Protein AF-A0A7G5F652-F1 (afdb_monomer_lite)

Secondary structure (DSSP, 8-state):
----PPP---------PPEEEEEGGGS-HHHHHHHHHHTTSTTGGGTEEEETTEEEEESSSSSSHHHHHHHTT--HHHHHHHHHHHHHH--SEEEEES--

Structure (mmCIF, N/CA/C/O backbone):
data_AF-A0A7G5F652-F1
#
_entry.id   AF-A0A7G5F652-F1
#
loop_
_atom_site.group_PDB
_atom_site.id
_atom_site.type_symbol
_atom_site.label_atom_id
_atom_site.label_alt_id
_atom_site.label_comp_id
_atom_site.label_asym_id
_atom_site.label_entity_id
_atom_site.label_seq_id
_atom_site.pdbx_PDB_ins_code
_atom_site.Cartn_x
_atom_site.Cartn_y
_atom_site.Cartn_z
_atom_site.occupancy
_atom_site.B_iso_or_equiv
_atom_site.auth_seq_id
_atom_site.auth_comp_id
_atom_site.auth_asym_id
_atom_site.auth_atom_id
_atom_site.pdbx_PDB_model_num
ATOM 1 N N . MET A 1 1 ? 42.042 -1.064 -30.657 1.00 37.62 1 MET A N 1
ATOM 2 C CA . MET A 1 1 ? 41.169 -0.603 -29.556 1.00 37.62 1 MET A CA 1
ATOM 3 C C . MET A 1 1 ? 39.751 -1.053 -29.863 1.00 37.62 1 MET A C 1
ATOM 5 O O . MET A 1 1 ? 39.059 -0.394 -30.623 1.00 37.62 1 MET A O 1
ATOM 9 N N . SER A 1 2 ? 39.350 -2.228 -29.382 1.00 41.09 2 SER A N 1
ATOM 10 C CA . SER A 1 2 ? 37.974 -2.712 -29.513 1.00 41.09 2 SER A CA 1
ATOM 11 C C . SER A 1 2 ? 37.176 -2.208 -28.315 1.00 41.09 2 SER A C 1
ATOM 13 O O . SER A 1 2 ? 37.450 -2.617 -27.188 1.00 41.09 2 SER A O 1
ATOM 15 N N . LEU A 1 3 ? 36.221 -1.307 -28.547 1.00 51.56 3 LEU A N 1
ATOM 16 C CA . LEU A 1 3 ? 35.184 -0.987 -27.567 1.00 51.56 3 LEU A CA 1
ATOM 17 C C . LEU A 1 3 ? 34.420 -2.289 -27.302 1.00 51.56 3 LEU A C 1
ATOM 19 O O . LEU A 1 3 ? 33.707 -2.771 -28.176 1.00 51.56 3 LEU A O 1
ATOM 23 N N . GLY A 1 4 ? 34.666 -2.913 -26.150 1.00 48.22 4 GLY A N 1
ATOM 24 C CA . GLY A 1 4 ? 33.991 -4.135 -25.734 1.00 48.22 4 GLY A CA 1
ATOM 25 C C . GLY A 1 4 ? 32.540 -3.813 -25.418 1.00 48.22 4 GLY A C 1
ATOM 26 O O . GLY A 1 4 ? 32.254 -3.127 -24.440 1.00 48.22 4 GLY A O 1
ATOM 27 N N . TRP A 1 5 ? 31.626 -4.270 -26.269 1.00 59.19 5 TRP A N 1
ATOM 28 C CA . TRP A 1 5 ? 30.199 -4.190 -25.997 1.00 59.19 5 TRP A CA 1
ATOM 29 C C . TRP A 1 5 ? 29.931 -5.085 -24.786 1.00 59.19 5 TRP A C 1
ATOM 31 O O . TRP A 1 5 ? 30.304 -6.261 -24.791 1.00 59.19 5 TRP A O 1
ATOM 41 N N . MET A 1 6 ? 29.339 -4.524 -23.730 1.00 55.25 6 MET A N 1
ATOM 42 C CA . MET A 1 6 ? 28.866 -5.321 -22.599 1.00 55.25 6 MET A CA 1
ATOM 43 C C . MET A 1 6 ? 27.922 -6.407 -23.139 1.00 55.25 6 MET A C 1
ATOM 45 O O . MET A 1 6 ? 27.127 -6.108 -24.036 1.00 55.25 6 MET A O 1
ATOM 49 N N . PRO A 1 7 ? 27.985 -7.655 -22.638 1.00 56.81 7 PRO A N 1
ATOM 50 C CA . PRO A 1 7 ? 27.045 -8.687 -23.048 1.00 56.81 7 PRO A CA 1
ATOM 51 C C . PRO A 1 7 ? 25.632 -8.158 -22.828 1.00 56.81 7 PRO A C 1
ATOM 53 O O . PRO A 1 7 ? 25.308 -7.721 -21.723 1.00 56.81 7 PRO A O 1
ATOM 56 N N . GLY A 1 8 ? 24.821 -8.147 -23.889 1.00 59.69 8 GLY A N 1
ATOM 57 C CA . GLY A 1 8 ? 23.439 -7.698 -23.809 1.00 59.69 8 GLY A CA 1
ATOM 58 C C . GLY A 1 8 ? 22.752 -8.426 -22.664 1.00 59.69 8 GLY A C 1
ATOM 59 O O . GLY A 1 8 ? 22.587 -9.647 -22.708 1.00 59.69 8 GLY A O 1
ATOM 60 N N . VAL A 1 9 ? 22.397 -7.684 -21.616 1.00 59.22 9 VAL A N 1
ATOM 61 C CA . VAL A 1 9 ? 21.606 -8.221 -20.518 1.00 59.22 9 VAL A CA 1
ATOM 62 C C . VAL A 1 9 ? 20.276 -8.612 -21.141 1.00 59.22 9 VAL A C 1
ATOM 64 O O . VAL A 1 9 ? 19.482 -7.756 -21.530 1.00 59.22 9 VAL A O 1
ATOM 67 N N . LYS A 1 10 ? 20.038 -9.918 -21.287 1.00 50.00 10 LYS A N 1
ATOM 68 C CA . LYS A 1 10 ? 18.693 -10.426 -21.538 1.00 50.00 10 LYS A CA 1
ATOM 69 C C . LYS A 1 10 ? 17.880 -10.099 -20.296 1.00 50.00 10 LYS A C 1
ATOM 71 O O . LYS A 1 10 ? 17.844 -10.881 -19.351 1.00 50.00 10 LYS A O 1
ATOM 76 N N . MET A 1 11 ? 17.247 -8.931 -20.300 1.00 47.72 11 MET A N 1
ATOM 77 C CA . MET A 1 11 ? 16.155 -8.647 -19.390 1.00 47.72 11 MET A CA 1
ATOM 78 C C . MET A 1 11 ? 15.084 -9.677 -19.725 1.00 47.72 11 MET A C 1
ATOM 80 O O . MET A 1 11 ? 14.435 -9.606 -20.769 1.00 47.72 11 MET A O 1
ATOM 84 N N . THR A 1 12 ? 14.969 -10.717 -18.904 1.00 45.09 12 THR A N 1
ATOM 85 C CA . THR A 1 12 ? 13.819 -11.608 -18.981 1.00 45.09 12 THR A CA 1
ATOM 86 C C . THR A 1 12 ? 12.606 -10.717 -18.812 1.00 45.09 12 THR A C 1
ATOM 88 O O . THR A 1 12 ? 12.465 -10.083 -17.768 1.00 45.09 12 THR A O 1
ATOM 91 N N . CYS A 1 13 ? 11.790 -10.618 -19.857 1.00 47.00 13 CYS A N 1
ATOM 92 C CA . CYS A 1 13 ? 10.526 -9.903 -19.851 1.00 47.00 13 CYS A CA 1
ATOM 93 C C . CYS A 1 13 ? 9.614 -10.542 -18.793 1.00 47.00 13 CYS A C 1
ATOM 95 O O . CYS A 1 13 ? 8.801 -11.411 -19.093 1.00 47.00 13 CYS A O 1
ATOM 97 N N . ARG A 1 14 ? 9.792 -10.172 -17.526 1.00 47.25 14 ARG A N 1
ATOM 98 C CA . ARG A 1 14 ? 8.759 -10.289 -16.511 1.00 47.25 14 ARG A CA 1
ATOM 99 C C . ARG A 1 14 ? 8.004 -8.968 -16.550 1.00 47.25 14 ARG A C 1
ATOM 101 O O . ARG A 1 14 ? 8.370 -8.027 -15.869 1.00 47.25 14 ARG A O 1
ATOM 108 N N . PHE A 1 15 ? 7.030 -8.952 -17.458 1.00 54.75 15 PHE A N 1
ATOM 109 C CA . PHE A 1 15 ? 5.762 -8.232 -17.386 1.00 54.75 15 PHE A CA 1
ATOM 110 C C . PHE A 1 15 ? 5.843 -6.726 -17.091 1.00 54.75 15 PHE A C 1
ATOM 112 O O . PHE A 1 15 ? 6.011 -6.315 -15.952 1.00 54.75 15 PHE A O 1
ATOM 119 N N . ILE A 1 16 ? 5.605 -5.892 -18.111 1.00 61.50 16 ILE A N 1
ATOM 120 C CA . ILE A 1 16 ? 5.106 -4.527 -17.884 1.00 61.50 16 ILE A CA 1
ATOM 121 C C . ILE A 1 16 ? 3.704 -4.689 -17.286 1.00 61.50 16 ILE A C 1
ATOM 123 O O . ILE A 1 16 ? 2.714 -4.790 -18.010 1.00 61.50 16 ILE A O 1
ATOM 127 N N . THR A 1 17 ? 3.623 -4.832 -15.972 1.00 67.38 17 THR A N 1
ATOM 128 C CA . THR A 1 17 ? 2.361 -4.839 -15.246 1.00 67.38 17 THR A CA 1
ATOM 129 C C . THR A 1 17 ? 1.895 -3.395 -15.078 1.00 67.38 17 THR A C 1
ATOM 131 O O . THR A 1 17 ? 2.702 -2.503 -14.799 1.00 67.38 17 THR A O 1
ATOM 134 N N . PRO A 1 18 ? 0.604 -3.117 -15.313 1.00 82.12 18 PRO A N 1
ATOM 135 C CA . PRO A 1 18 ? 0.071 -1.773 -15.172 1.00 82.12 18 PRO A CA 1
ATOM 136 C C . PRO A 1 18 ? 0.244 -1.288 -13.729 1.00 82.12 18 PRO A C 1
ATOM 138 O O . PRO A 1 18 ? 0.053 -2.048 -12.781 1.00 82.12 18 PRO A O 1
ATOM 141 N N . MET A 1 19 ? 0.586 -0.009 -13.576 1.00 88.44 19 MET A N 1
ATOM 142 C CA . MET A 1 19 ? 0.639 0.672 -12.285 1.00 88.44 19 MET A CA 1
ATOM 143 C C . MET A 1 19 ? -0.602 1.548 -12.128 1.00 88.44 19 MET A C 1
ATOM 145 O O . MET A 1 19 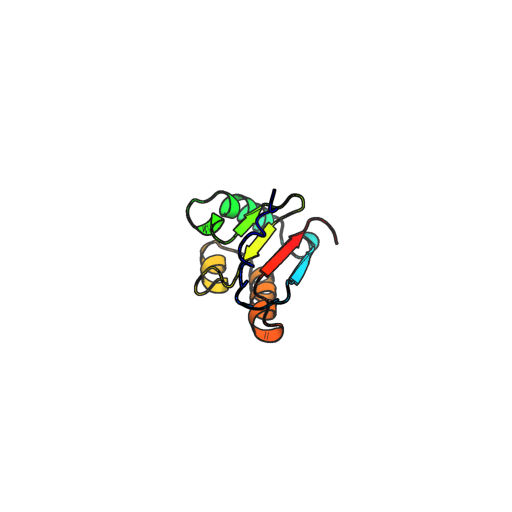? -0.904 2.357 -13.010 1.00 88.44 19 MET A O 1
ATOM 149 N N . LEU A 1 20 ? -1.303 1.426 -11.000 1.00 91.38 20 LEU A N 1
ATOM 150 C CA . LEU A 1 20 ? -2.354 2.378 -10.644 1.00 91.38 20 LEU A CA 1
ATOM 151 C C . LEU A 1 20 ? -1.703 3.645 -10.098 1.00 91.38 20 LEU A C 1
ATOM 153 O O . LEU A 1 20 ? -0.923 3.561 -9.155 1.00 91.38 20 LEU A O 1
ATOM 157 N N . LYS A 1 21 ? -2.068 4.812 -10.625 1.00 91.19 21 LYS A N 1
ATOM 158 C CA . LYS A 1 21 ? -1.803 6.096 -9.967 1.00 91.19 21 LYS A CA 1
ATOM 159 C C . LYS A 1 21 ? -3.092 6.608 -9.347 1.00 91.19 21 LYS A C 1
ATOM 161 O O . LYS A 1 21 ? -4.115 6.651 -10.029 1.00 91.19 21 LYS A O 1
ATOM 166 N N . CYS A 1 22 ? -3.053 6.997 -8.080 1.00 88.94 22 CYS A N 1
ATOM 167 C CA . CYS A 1 22 ? -4.186 7.629 -7.412 1.00 88.94 22 CYS A CA 1
ATOM 168 C C . CYS A 1 22 ? -3.722 8.762 -6.497 1.00 88.94 22 CYS A C 1
ATOM 170 O O . CYS A 1 22 ? -2.656 8.680 -5.897 1.00 88.94 22 CYS A O 1
ATOM 172 N N . SER A 1 23 ? -4.543 9.803 -6.374 1.00 88.38 23 SER A N 1
ATOM 173 C CA . SER A 1 23 ? -4.266 10.920 -5.467 1.00 88.38 23 SER A CA 1
ATOM 174 C C . SER A 1 23 ? -4.364 10.514 -3.990 1.00 88.38 23 SER A C 1
ATOM 176 O O . SER A 1 23 ? -5.209 9.685 -3.635 1.00 88.38 23 SER A O 1
ATOM 178 N N . LEU A 1 24 ? -3.561 11.149 -3.130 1.00 83.31 24 LEU A N 1
ATOM 179 C CA . LEU A 1 24 ? -3.665 11.103 -1.669 1.00 83.31 24 LEU A CA 1
ATOM 180 C C . LEU A 1 24 ? -5.031 11.593 -1.175 1.00 83.31 24 LEU A C 1
ATOM 182 O O . LEU A 1 24 ? -5.474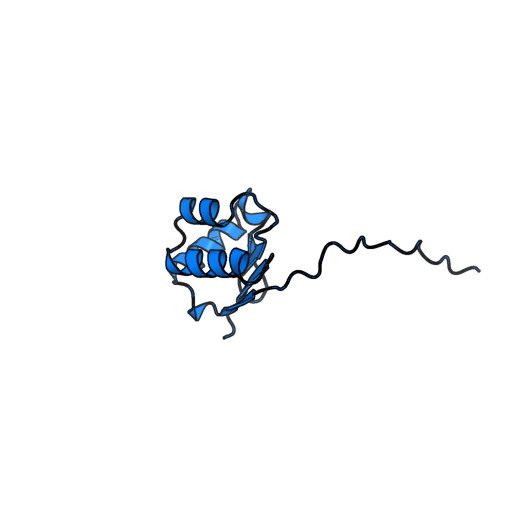 11.174 -0.112 1.00 83.31 24 LEU A O 1
ATOM 186 N N . GLU A 1 25 ? -5.739 12.408 -1.958 1.00 84.56 25 GLU A N 1
ATOM 187 C CA . GLU A 1 25 ? -7.110 12.832 -1.647 1.00 84.56 25 GLU A CA 1
ATOM 188 C C . GLU A 1 25 ? -8.098 11.656 -1.560 1.00 84.56 25 GLU A C 1
ATOM 190 O O . GLU A 1 25 ? -9.123 11.751 -0.886 1.00 84.56 25 GLU A O 1
ATOM 195 N N . HIS A 1 26 ? -7.788 10.526 -2.206 1.00 78.50 26 HIS A N 1
ATOM 196 C CA . HIS A 1 26 ? -8.610 9.314 -2.155 1.00 78.50 26 HIS A CA 1
ATOM 197 C C . HIS A 1 26 ? -8.322 8.424 -0.938 1.00 78.50 26 HIS A C 1
ATOM 199 O O . HIS A 1 26 ? -9.001 7.408 -0.762 1.00 78.50 26 HIS A O 1
ATOM 205 N N . ILE A 1 27 ? -7.331 8.766 -0.107 1.00 87.50 27 ILE A N 1
ATOM 206 C CA . ILE A 1 27 ? -7.037 8.051 1.137 1.00 87.50 27 ILE A CA 1
ATOM 207 C C . ILE A 1 27 ? -7.285 8.946 2.348 1.00 87.50 27 ILE A C 1
ATOM 209 O O . ILE A 1 27 ? -7.233 10.172 2.283 1.00 87.50 27 ILE A O 1
ATOM 213 N N . THR A 1 28 ? -7.587 8.337 3.491 1.00 92.38 28 THR A N 1
ATOM 214 C CA . THR A 1 28 ? -7.806 9.121 4.708 1.00 92.38 28 THR A CA 1
ATOM 215 C C . THR A 1 28 ? -6.474 9.629 5.260 1.00 92.38 28 THR A C 1
ATOM 217 O O . THR A 1 28 ? -5.442 8.979 5.099 1.00 92.38 28 THR A O 1
ATOM 220 N N . LYS A 1 29 ? -6.484 10.744 6.006 1.00 93.75 29 LYS A N 1
ATOM 221 C CA . LYS A 1 29 ? -5.281 11.230 6.710 1.00 93.75 29 LYS A CA 1
ATOM 222 C C . LYS A 1 29 ? -4.643 10.142 7.586 1.00 93.75 29 LYS A C 1
ATOM 224 O O . LYS A 1 29 ? -3.431 9.998 7.616 1.00 93.75 29 LYS A O 1
ATOM 229 N N . LYS A 1 30 ? -5.472 9.335 8.253 1.00 95.31 30 LYS A N 1
ATOM 230 C CA . LYS A 1 30 ? -5.004 8.219 9.080 1.00 95.31 30 LYS A CA 1
ATOM 231 C C . LYS A 1 30 ? -4.287 7.145 8.255 1.00 95.31 30 LYS A C 1
ATOM 233 O O . LYS A 1 30 ? -3.295 6.599 8.722 1.00 95.31 30 LYS A O 1
ATOM 238 N N . ASP A 1 31 ? -4.783 6.839 7.057 1.00 95.31 31 ASP A N 1
ATOM 239 C CA . ASP A 1 31 ? -4.114 5.902 6.148 1.00 95.31 31 ASP A CA 1
ATOM 240 C C . ASP A 1 31 ? -2.790 6.477 5.637 1.00 95.31 31 ASP A C 1
ATOM 242 O O . ASP A 1 31 ? -1.813 5.744 5.542 1.00 95.31 31 ASP A O 1
ATOM 246 N N . ASN A 1 32 ? -2.736 7.782 5.361 1.00 94.69 32 ASN A N 1
ATOM 247 C CA . ASN A 1 32 ? -1.506 8.474 4.980 1.00 94.69 32 ASN A CA 1
ATOM 248 C C . ASN A 1 32 ? -0.436 8.374 6.080 1.00 94.69 32 ASN A C 1
ATOM 250 O O . ASN A 1 32 ? 0.685 7.950 5.816 1.00 94.69 32 ASN A O 1
ATOM 254 N N . ASP A 1 33 ? -0.805 8.687 7.324 1.00 95.56 33 ASP A N 1
ATOM 255 C CA . ASP A 1 33 ? 0.097 8.580 8.475 1.00 95.56 33 ASP A CA 1
ATOM 256 C C . ASP A 1 33 ? 0.551 7.122 8.696 1.00 95.56 33 ASP A C 1
ATOM 258 O O . ASP A 1 33 ? 1.702 6.863 9.045 1.00 95.56 33 ASP A O 1
ATOM 262 N N . LEU A 1 34 ? -0.336 6.148 8.451 1.00 96.44 34 LEU A N 1
ATOM 263 C CA . LEU A 1 34 ? 0.004 4.728 8.504 1.00 96.44 34 LEU A CA 1
ATOM 264 C C . LEU A 1 34 ? 1.029 4.346 7.430 1.00 96.44 34 LEU A C 1
ATOM 266 O O . LEU A 1 34 ? 2.005 3.676 7.752 1.00 96.44 34 LEU A O 1
ATOM 270 N N . LEU A 1 35 ? 0.831 4.765 6.179 1.00 95.38 35 LEU A N 1
ATOM 271 C CA . LEU A 1 35 ? 1.772 4.489 5.090 1.00 95.38 35 LEU A CA 1
ATOM 272 C C . LEU A 1 35 ? 3.148 5.097 5.374 1.00 95.38 35 LEU A C 1
ATOM 274 O O . LEU A 1 35 ? 4.147 4.409 5.192 1.00 95.38 35 LEU A O 1
ATOM 278 N N . ALA A 1 36 ? 3.201 6.317 5.917 1.00 95.44 36 ALA A N 1
ATOM 279 C CA . ALA A 1 36 ? 4.452 6.940 6.347 1.00 95.44 36 ALA A CA 1
ATOM 280 C C . ALA A 1 36 ? 5.216 6.079 7.371 1.00 95.44 36 ALA A C 1
ATOM 282 O O . ALA A 1 36 ? 6.428 5.911 7.252 1.00 95.44 36 ALA A O 1
ATOM 283 N N . MET A 1 37 ? 4.514 5.492 8.348 1.00 96.88 37 MET A N 1
ATOM 284 C CA . MET A 1 37 ? 5.130 4.582 9.322 1.00 96.88 37 MET A CA 1
ATOM 285 C C . MET A 1 37 ? 5.589 3.263 8.688 1.00 96.88 37 MET A C 1
ATOM 287 O O . MET A 1 37 ? 6.660 2.765 9.025 1.00 96.88 37 MET A O 1
ATOM 291 N N . LEU A 1 38 ? 4.793 2.684 7.783 1.00 96.75 38 LEU A N 1
ATOM 292 C CA . LEU A 1 38 ? 5.115 1.401 7.147 1.00 96.75 38 LEU A CA 1
ATOM 293 C C . LEU A 1 38 ? 6.311 1.500 6.194 1.00 96.75 38 LEU A C 1
ATOM 295 O O . LEU A 1 38 ? 7.116 0.578 6.155 1.00 96.75 38 LEU A O 1
ATOM 299 N N . CYS A 1 39 ? 6.487 2.626 5.498 1.00 95.56 39 CYS A N 1
ATOM 300 C CA . CYS A 1 39 ? 7.675 2.869 4.670 1.00 95.56 39 CYS A CA 1
ATOM 301 C C . CYS A 1 39 ? 8.989 2.841 5.462 1.00 95.56 39 CYS A C 1
ATOM 303 O O . CYS A 1 39 ? 10.053 2.651 4.880 1.00 95.56 39 CYS A O 1
ATOM 305 N N . GLN A 1 40 ? 8.931 3.074 6.774 1.00 95.00 40 GLN A N 1
ATOM 306 C CA . GLN A 1 40 ? 10.099 3.123 7.654 1.00 95.00 40 GLN A CA 1
ATOM 307 C C . GLN A 1 40 ? 10.275 1.841 8.477 1.00 95.00 40 GLN A C 1
ATOM 309 O O . GLN A 1 40 ? 11.234 1.739 9.241 1.00 95.00 40 GLN A O 1
ATOM 314 N N . SER A 1 41 ? 9.359 0.871 8.372 1.00 94.75 41 SER A N 1
ATOM 315 C CA . SER A 1 41 ? 9.467 -0.373 9.132 1.00 94.75 41 SER A CA 1
ATOM 316 C C . SER A 1 41 ? 10.459 -1.334 8.480 1.00 94.75 41 SER A C 1
ATOM 318 O O . SER A 1 41 ? 10.622 -1.352 7.265 1.00 94.75 41 SER A O 1
ATOM 320 N N . GLU A 1 42 ? 11.107 -2.186 9.273 1.00 90.81 42 GLU A N 1
ATOM 321 C CA . GLU A 1 42 ? 12.098 -3.138 8.748 1.00 90.81 42 GLU A CA 1
ATOM 322 C C . GLU A 1 42 ? 11.496 -4.170 7.783 1.00 90.81 42 GLU A C 1
ATOM 324 O O . GLU A 1 42 ? 12.198 -4.663 6.910 1.00 90.81 42 GLU A O 1
ATOM 329 N N . CYS A 1 43 ? 10.210 -4.502 7.932 1.00 91.38 43 CYS A N 1
ATOM 330 C CA . CYS A 1 43 ? 9.564 -5.542 7.131 1.00 91.38 43 CYS A CA 1
ATOM 331 C C . CYS A 1 43 ? 8.728 -4.974 5.981 1.00 91.38 43 CYS A C 1
ATOM 333 O O . CYS A 1 43 ? 8.781 -5.477 4.863 1.00 91.38 43 CYS A O 1
ATOM 335 N N . GLU A 1 44 ? 7.903 -3.958 6.240 1.00 95.62 44 GLU A N 1
ATOM 336 C CA . GLU A 1 44 ? 6.981 -3.439 5.229 1.00 95.62 44 GLU A CA 1
ATOM 337 C C . GLU A 1 44 ? 7.656 -2.477 4.246 1.00 95.62 44 GLU A C 1
ATOM 339 O O . GLU A 1 44 ? 7.177 -2.358 3.119 1.00 95.62 44 GLU A O 1
ATOM 344 N N . SER A 1 45 ? 8.813 -1.904 4.597 1.00 92.62 45 SER A N 1
ATOM 345 C CA . SER A 1 45 ? 9.635 -1.121 3.660 1.00 92.62 45 SER A CA 1
ATOM 346 C C . SER A 1 45 ? 10.159 -1.925 2.465 1.00 92.62 45 SER A C 1
ATOM 348 O O . SER A 1 45 ? 10.557 -1.337 1.463 1.00 92.62 45 SER A O 1
ATOM 350 N N . GLU A 1 46 ? 10.123 -3.263 2.517 1.00 94.50 46 GLU A N 1
ATOM 351 C CA . GLU A 1 46 ? 10.493 -4.116 1.383 1.00 94.50 46 GLU A CA 1
ATOM 352 C C . GLU A 1 46 ? 9.495 -4.048 0.223 1.00 94.50 46 GLU A C 1
ATOM 354 O O . GLU A 1 46 ? 9.846 -4.455 -0.882 1.00 94.50 46 GLU A O 1
ATOM 359 N N . TRP A 1 47 ? 8.270 -3.564 0.448 1.00 95.69 47 TRP A N 1
ATOM 360 C CA . TRP A 1 47 ? 7.201 -3.518 -0.561 1.00 95.69 47 TRP A CA 1
ATOM 361 C C . TRP A 1 47 ? 6.307 -2.270 -0.472 1.00 95.69 47 TRP A C 1
ATOM 363 O O . TRP A 1 47 ? 5.418 -2.083 -1.303 1.00 95.69 47 TRP A O 1
ATOM 373 N N . ILE A 1 48 ? 6.536 -1.399 0.512 1.00 96.62 48 ILE A N 1
ATOM 374 C CA . ILE A 1 48 ? 5.928 -0.075 0.628 1.00 96.62 48 ILE A CA 1
ATOM 375 C C . ILE A 1 48 ? 7.060 0.947 0.700 1.00 96.62 48 ILE A C 1
ATOM 377 O O . ILE A 1 48 ? 7.824 0.971 1.660 1.00 96.62 48 ILE A O 1
ATOM 381 N N . TYR A 1 49 ? 7.155 1.806 -0.306 1.00 94.00 49 TYR A N 1
ATOM 382 C CA . TYR A 1 49 ? 8.258 2.750 -0.446 1.00 94.00 49 TYR A CA 1
ATOM 383 C C . TYR A 1 49 ? 7.753 4.183 -0.443 1.00 94.00 49 TYR A C 1
ATOM 385 O O . TYR A 1 49 ? 6.723 4.501 -1.043 1.00 94.00 49 TYR A O 1
ATOM 393 N N . GLU A 1 50 ? 8.520 5.074 0.172 1.00 93.75 50 GLU A N 1
ATOM 394 C CA . GLU A 1 50 ? 8.344 6.504 -0.025 1.00 93.75 50 GLU A CA 1
ATOM 395 C C . GLU A 1 50 ? 8.934 6.915 -1.382 1.00 93.75 50 GLU A C 1
ATOM 397 O O . GLU A 1 50 ? 10.018 6.491 -1.782 1.00 93.75 50 GLU A O 1
ATOM 402 N N . SER A 1 51 ? 8.188 7.734 -2.111 1.00 91.44 51 SER A N 1
ATOM 403 C CA . SER A 1 51 ? 8.606 8.401 -3.341 1.00 91.44 51 SER A CA 1
ATOM 404 C C . SER A 1 51 ? 8.623 9.907 -3.104 1.00 91.44 51 SER A C 1
ATOM 406 O O . SER A 1 51 ? 7.974 10.392 -2.180 1.00 91.44 51 SER A O 1
ATOM 408 N N . GLU A 1 52 ? 9.258 10.671 -3.995 1.00 88.25 52 GLU A N 1
ATOM 409 C CA . GLU A 1 52 ? 9.283 12.144 -3.919 1.00 88.25 52 GLU A CA 1
ATOM 410 C C . GLU A 1 52 ? 7.888 12.783 -3.798 1.00 88.25 52 GLU A C 1
ATOM 412 O O . GLU A 1 52 ? 7.748 13.909 -3.325 1.00 88.25 52 GLU A O 1
ATOM 417 N N . PHE A 1 53 ? 6.841 12.071 -4.228 1.00 88.38 53 PHE A N 1
ATOM 418 C CA . PHE A 1 53 ? 5.486 12.596 -4.279 1.00 88.38 53 PHE A CA 1
ATOM 419 C C . PHE A 1 53 ? 4.437 11.729 -3.586 1.00 88.38 53 PHE A C 1
ATOM 421 O O . PHE A 1 53 ? 3.271 11.855 -3.943 1.00 88.38 53 PHE A O 1
ATOM 428 N N . GLY A 1 54 ? 4.799 10.856 -2.644 1.00 93.25 54 GLY A N 1
ATOM 429 C CA . GLY A 1 54 ? 3.850 9.989 -1.931 1.00 93.25 54 GLY A CA 1
ATOM 430 C C . GLY A 1 54 ? 4.388 8.573 -1.753 1.00 93.25 54 GLY A C 1
ATOM 431 O O . GLY A 1 54 ? 5.580 8.409 -1.522 1.00 93.25 54 GLY A O 1
ATOM 432 N N . TYR A 1 55 ? 3.557 7.545 -1.920 1.00 95.12 55 TY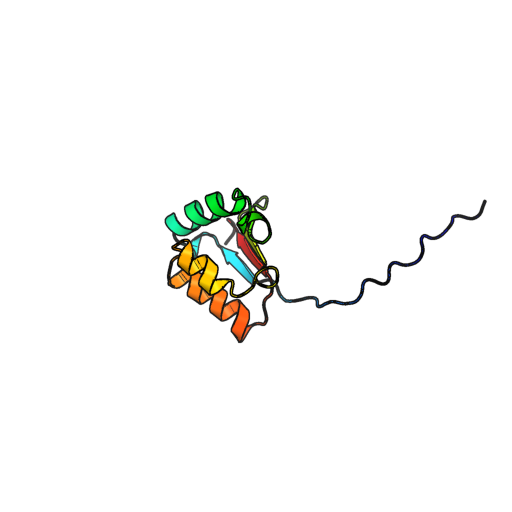R A N 1
ATOM 433 C CA . TYR A 1 55 ? 3.902 6.157 -1.589 1.00 95.12 55 TYR A CA 1
ATOM 434 C C . TYR A 1 55 ? 3.707 5.199 -2.756 1.00 95.12 55 TYR A C 1
ATOM 436 O O . TYR A 1 55 ? 2.728 5.292 -3.495 1.00 95.12 55 TYR A O 1
ATOM 444 N N . ILE A 1 56 ? 4.612 4.239 -2.895 1.00 95.06 56 ILE A N 1
ATOM 445 C CA . ILE A 1 56 ? 4.502 3.125 -3.832 1.00 95.06 56 ILE A CA 1
ATOM 446 C C . ILE A 1 56 ? 4.238 1.856 -3.029 1.00 95.06 56 ILE A C 1
ATOM 448 O O . ILE A 1 56 ? 4.971 1.559 -2.096 1.00 95.06 56 ILE A O 1
ATOM 452 N N . ILE A 1 57 ? 3.209 1.103 -3.406 1.00 95.50 57 ILE A N 1
ATOM 453 C CA . ILE A 1 57 ? 2.876 -0.201 -2.832 1.00 95.50 57 ILE A CA 1
ATOM 454 C C . ILE A 1 57 ? 3.070 -1.250 -3.926 1.00 95.50 57 ILE A C 1
ATOM 456 O O . ILE A 1 57 ? 2.288 -1.291 -4.880 1.00 95.50 57 ILE A O 1
ATOM 460 N N . ASP A 1 58 ? 4.095 -2.086 -3.791 1.00 94.81 58 ASP A N 1
ATOM 461 C CA . ASP A 1 58 ? 4.316 -3.263 -4.630 1.00 94.81 58 ASP A CA 1
ATOM 462 C C . ASP A 1 58 ? 3.527 -4.446 -4.054 1.00 94.81 58 ASP A C 1
ATOM 464 O O . ASP A 1 58 ? 3.846 -5.013 -3.010 1.00 94.81 58 ASP A O 1
ATOM 468 N N . VAL A 1 59 ? 2.430 -4.793 -4.719 1.00 94.75 59 VAL A N 1
ATOM 469 C CA . VAL A 1 59 ? 1.504 -5.830 -4.248 1.00 94.75 59 VAL A CA 1
ATOM 470 C C . VAL A 1 59 ? 1.938 -7.239 -4.654 1.00 94.75 59 VAL A C 1
ATOM 472 O O . VAL A 1 59 ? 1.404 -8.202 -4.102 1.00 94.75 59 VAL A O 1
ATOM 475 N N . ASP A 1 60 ? 2.911 -7.364 -5.560 1.00 92.88 60 ASP A N 1
ATOM 476 C CA . ASP A 1 60 ? 3.494 -8.642 -5.984 1.00 92.88 60 ASP A CA 1
ATOM 477 C C . ASP A 1 60 ? 4.710 -9.032 -5.130 1.00 92.88 60 ASP A C 1
ATOM 479 O O . ASP A 1 60 ? 5.017 -10.220 -4.995 1.00 92.88 60 ASP A O 1
ATOM 483 N N . ALA A 1 61 ? 5.371 -8.054 -4.504 1.00 93.44 61 ALA A N 1
ATOM 484 C CA . ALA A 1 61 ? 6.498 -8.269 -3.597 1.00 93.44 61 ALA A CA 1
ATOM 485 C C . ALA A 1 61 ? 6.112 -8.963 -2.275 1.00 93.44 61 ALA A C 1
ATOM 487 O O . ALA A 1 61 ? 6.978 -9.494 -1.580 1.00 93.44 61 ALA A O 1
ATOM 488 N N . VAL A 1 62 ? 4.821 -9.018 -1.924 1.00 94.25 62 VAL A N 1
ATOM 489 C CA . VAL A 1 62 ? 4.346 -9.614 -0.668 1.00 94.25 62 VAL A CA 1
ATOM 490 C C . VAL A 1 62 ? 3.193 -10.591 -0.886 1.00 94.25 62 VAL A C 1
ATOM 492 O O . VAL A 1 62 ? 2.301 -10.402 -1.711 1.00 94.25 62 VAL A O 1
ATOM 495 N N . ARG A 1 63 ? 3.146 -11.654 -0.077 1.00 94.12 63 ARG A N 1
ATOM 496 C CA . ARG A 1 63 ? 2.019 -12.591 -0.096 1.00 94.12 63 ARG A CA 1
ATOM 497 C C . ARG A 1 63 ? 0.829 -12.014 0.676 1.00 94.12 63 ARG A C 1
ATOM 499 O O . ARG A 1 63 ? 0.936 -11.713 1.859 1.00 94.12 63 ARG A O 1
ATOM 506 N N . TYR A 1 64 ? -0.335 -11.962 0.028 1.00 94.50 64 TYR A N 1
ATOM 507 C CA . TYR A 1 64 ? -1.593 -11.452 0.600 1.00 94.50 64 TYR A CA 1
ATOM 508 C C . TYR A 1 64 ? -1.532 -9.969 1.043 1.00 94.50 64 TYR A C 1
ATOM 510 O O . TYR A 1 64 ? -1.880 -9.658 2.188 1.00 94.50 64 TYR A O 1
ATOM 518 N N . PRO A 1 65 ? -1.183 -9.031 0.141 1.00 95.31 65 PRO A N 1
ATOM 519 C CA . PRO A 1 65 ? -0.983 -7.609 0.463 1.00 95.31 65 PRO A CA 1
ATOM 520 C C . PRO A 1 65 ? -2.183 -6.986 1.190 1.00 95.31 65 PRO A C 1
ATOM 522 O O . PRO A 1 65 ? -2.040 -6.344 2.226 1.00 95.31 65 PRO A O 1
ATOM 525 N N . VAL A 1 66 ? -3.407 -7.256 0.723 1.00 96.38 66 VAL A N 1
ATOM 526 C CA . VAL A 1 66 ? -4.638 -6.709 1.326 1.00 96.38 66 VAL A CA 1
ATOM 527 C C . VAL A 1 66 ? -4.854 -7.200 2.765 1.00 96.38 66 VAL A C 1
ATOM 529 O O . VAL A 1 66 ? -5.390 -6.465 3.599 1.00 96.38 66 VAL A O 1
ATOM 532 N N . LEU A 1 67 ? -4.443 -8.434 3.080 1.00 97.56 67 LEU A N 1
ATOM 533 C CA . LEU A 1 67 ? -4.546 -8.987 4.432 1.00 97.56 67 LEU A CA 1
ATOM 534 C C . LEU A 1 67 ? -3.509 -8.355 5.365 1.00 97.56 67 LEU A C 1
ATOM 536 O O . LEU A 1 67 ? -3.854 -8.001 6.493 1.00 97.56 67 LEU A O 1
ATOM 540 N N . MET A 1 68 ? -2.280 -8.170 4.882 1.00 96.94 68 MET A N 1
ATOM 541 C CA . MET A 1 68 ? -1.222 -7.484 5.627 1.00 96.94 68 MET A CA 1
ATOM 542 C C . MET A 1 68 ? -1.637 -6.045 5.945 1.00 96.94 68 MET A C 1
ATOM 544 O O . MET A 1 68 ? -1.683 -5.662 7.111 1.00 96.94 68 MET A O 1
ATOM 548 N N . LEU A 1 69 ? -2.114 -5.286 4.955 1.00 96.19 69 LEU A N 1
ATOM 549 C CA . LEU A 1 69 ? -2.617 -3.921 5.164 1.00 96.19 69 LEU A CA 1
ATOM 550 C C . LEU A 1 69 ? -3.795 -3.866 6.145 1.00 96.19 69 LEU A C 1
ATOM 552 O O . LEU A 1 69 ? -3.907 -2.935 6.942 1.00 96.19 69 LEU A O 1
ATOM 556 N N . LYS A 1 70 ? -4.668 -4.884 6.144 1.00 97.56 70 LYS A N 1
ATOM 557 C CA . LYS A 1 70 ? -5.752 -4.996 7.132 1.00 97.56 70 LYS A CA 1
ATOM 558 C C . LYS A 1 70 ? -5.204 -5.159 8.551 1.00 97.56 70 LYS A C 1
ATOM 560 O O . LYS A 1 70 ? -5.766 -4.569 9.469 1.00 97.56 70 LYS A O 1
ATOM 565 N N . LYS A 1 71 ? -4.133 -5.938 8.733 1.00 97.06 71 LYS A N 1
ATOM 566 C CA . LYS A 1 71 ? -3.475 -6.143 10.033 1.00 97.06 71 LYS A CA 1
ATOM 567 C C . LYS A 1 71 ? -2.876 -4.842 10.578 1.00 97.06 71 LYS A C 1
ATOM 569 O O . LYS A 1 71 ? -2.983 -4.602 11.774 1.00 97.06 71 LYS A O 1
ATOM 574 N N . HIS A 1 72 ? -2.330 -3.991 9.710 1.00 96.81 72 HIS A N 1
ATOM 575 C CA . HIS A 1 72 ? -1.812 -2.669 10.089 1.00 96.81 72 HIS A CA 1
ATOM 576 C C . HIS A 1 72 ? -2.906 -1.612 10.307 1.00 96.81 72 HIS A C 1
ATOM 578 O O . HIS A 1 72 ? -2.620 -0.512 10.765 1.00 96.81 72 HIS A O 1
ATOM 584 N N . GLY A 1 73 ? -4.170 -1.944 10.032 1.00 96.81 73 GLY A N 1
ATOM 585 C CA . GLY A 1 73 ? -5.298 -1.055 10.294 1.00 96.81 73 GLY A CA 1
ATOM 586 C C . GLY A 1 73 ? -5.626 -0.085 9.161 1.00 96.81 73 GLY A C 1
ATOM 587 O O . GLY A 1 73 ? -6.328 0.893 9.415 1.00 96.81 73 GLY A O 1
ATOM 588 N N . LEU A 1 74 ? -5.184 -0.368 7.929 1.00 96.19 74 LEU A N 1
ATOM 589 C CA . LEU A 1 74 ? 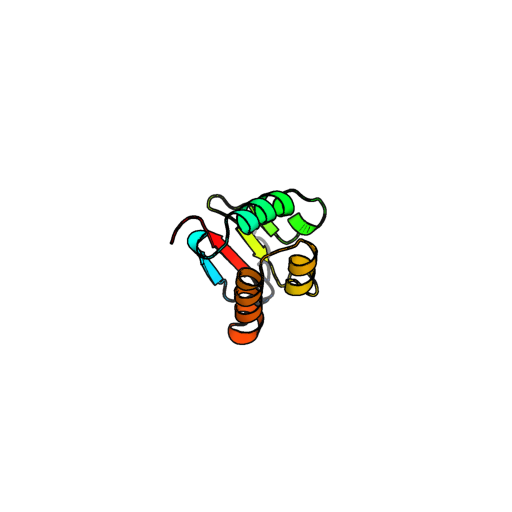-5.577 0.406 6.750 1.00 96.19 74 LEU A CA 1
ATOM 590 C C . LEU A 1 74 ? -7.108 0.379 6.582 1.00 96.19 74 LEU A C 1
ATOM 592 O O . LEU A 1 74 ? -7.757 -0.667 6.774 1.00 96.19 74 LEU A O 1
ATOM 596 N N . SER A 1 75 ? -7.694 1.518 6.218 1.00 95.56 75 SER A N 1
ATOM 597 C CA . SER A 1 75 ? -9.139 1.685 6.063 1.00 95.56 75 SER A CA 1
ATOM 598 C C . SER A 1 75 ? -9.747 0.679 5.086 1.00 95.56 75 SER A C 1
ATOM 600 O O . SER A 1 75 ? -9.077 0.044 4.262 1.00 95.56 75 SER A O 1
ATOM 602 N N . ARG A 1 76 ? -11.059 0.464 5.208 1.00 95.25 76 ARG A N 1
ATOM 603 C CA . ARG A 1 76 ? -11.767 -0.470 4.326 1.00 95.25 76 ARG A CA 1
ATOM 604 C C . ARG A 1 76 ? -11.751 0.038 2.889 1.00 95.25 76 ARG A C 1
ATOM 606 O O . ARG A 1 76 ? -11.579 -0.767 1.981 1.00 95.25 76 ARG A O 1
ATOM 613 N N . GLU A 1 77 ? -11.903 1.340 2.721 1.00 92.88 77 GLU A N 1
ATOM 614 C CA . GLU A 1 77 ? -11.983 2.058 1.459 1.00 92.88 77 GLU A CA 1
ATOM 615 C C . GLU A 1 77 ? -10.646 1.959 0.705 1.00 92.88 77 GLU A C 1
ATOM 617 O O . GLU A 1 77 ? -10.624 1.487 -0.433 1.00 92.88 77 GLU A O 1
ATOM 622 N N . ALA A 1 78 ? -9.518 2.241 1.370 1.00 92.88 78 ALA A N 1
ATOM 623 C CA . ALA A 1 78 ? -8.188 2.064 0.780 1.00 92.88 78 ALA A CA 1
ATOM 624 C C . ALA A 1 78 ? -7.904 0.592 0.430 1.00 92.88 78 ALA A C 1
ATOM 626 O O . ALA A 1 78 ? -7.428 0.276 -0.661 1.00 92.88 78 ALA A O 1
ATOM 627 N N . ARG A 1 79 ? -8.276 -0.353 1.307 1.00 95.19 79 ARG A N 1
ATOM 628 C CA . ARG A 1 79 ? -8.141 -1.790 1.005 1.00 95.19 79 ARG A CA 1
ATOM 629 C C . ARG A 1 79 ? -9.001 -2.236 -0.173 1.00 95.19 79 ARG A C 1
ATOM 631 O O . ARG A 1 79 ? -8.590 -3.136 -0.900 1.00 95.19 79 ARG A O 1
ATOM 638 N N . TRP A 1 80 ? -10.181 -1.651 -0.360 1.00 94.19 80 TRP A N 1
ATOM 639 C CA . TRP A 1 80 ? -11.042 -1.932 -1.509 1.00 94.19 80 TRP A CA 1
ATOM 640 C C . TRP A 1 80 ? -10.414 -1.457 -2.814 1.00 94.19 80 TRP A C 1
ATOM 642 O O . TRP A 1 80 ? -10.403 -2.229 -3.769 1.00 94.19 80 TRP A O 1
ATOM 652 N N . LEU A 1 81 ? -9.834 -0.255 -2.834 1.00 91.88 81 LEU A N 1
ATOM 653 C CA . LEU A 1 81 ? -9.097 0.260 -3.990 1.00 91.88 81 LEU A CA 1
ATOM 654 C C . LEU A 1 81 ? -7.974 -0.702 -4.403 1.00 91.88 81 LEU A C 1
ATOM 656 O O . LEU A 1 81 ? -7.916 -1.139 -5.550 1.00 91.88 81 LEU A O 1
ATOM 660 N N . ILE A 1 82 ? -7.135 -1.097 -3.444 1.00 93.62 82 ILE A N 1
ATOM 661 C CA . ILE A 1 82 ? -6.009 -2.016 -3.668 1.00 93.62 82 ILE A CA 1
ATOM 662 C C . ILE A 1 82 ? -6.511 -3.384 -4.141 1.00 93.62 82 ILE A C 1
ATOM 664 O O . ILE A 1 82 ? -6.006 -3.950 -5.109 1.00 93.62 82 ILE A O 1
ATOM 668 N N . GLN A 1 83 ? -7.551 -3.917 -3.497 1.00 95.00 83 GLN A N 1
ATOM 669 C CA . GLN A 1 83 ? -8.126 -5.205 -3.870 1.00 95.00 83 GLN A CA 1
ATOM 670 C C . GLN A 1 83 ? -8.713 -5.193 -5.285 1.00 95.00 83 GLN A C 1
ATOM 672 O O . GLN A 1 83 ? -8.582 -6.193 -5.999 1.00 95.00 83 GLN A O 1
ATOM 677 N N . TYR A 1 84 ? -9.369 -4.097 -5.667 1.00 93.25 84 TYR A N 1
ATOM 678 C CA . TYR A 1 84 ? -9.918 -3.891 -7.001 1.00 93.25 84 TYR A CA 1
ATOM 679 C C . TYR A 1 84 ? -8.799 -3.795 -8.042 1.00 93.25 84 TYR A C 1
ATOM 681 O O . TYR A 1 84 ? -8.854 -4.508 -9.040 1.00 93.25 84 TYR A O 1
ATOM 689 N N . ALA A 1 85 ? -7.753 -3.008 -7.769 1.00 91.31 85 ALA A N 1
ATOM 690 C CA . ALA A 1 85 ? -6.581 -2.864 -8.633 1.00 91.31 85 ALA A CA 1
ATOM 691 C C . ALA A 1 85 ? -5.933 -4.222 -8.954 1.00 91.31 85 ALA A C 1
ATOM 693 O O . ALA A 1 85 ? -5.749 -4.562 -10.123 1.00 91.31 85 ALA A O 1
ATOM 694 N N . ILE A 1 86 ? -5.689 -5.040 -7.923 1.00 92.12 86 ILE A N 1
ATOM 695 C CA . ILE A 1 86 ? -5.114 -6.384 -8.075 1.00 92.12 86 ILE A CA 1
ATOM 696 C C . ILE A 1 86 ? -6.033 -7.283 -8.912 1.00 92.12 86 ILE A C 1
ATOM 698 O O . ILE A 1 86 ? -5.595 -7.896 -9.881 1.00 92.12 86 ILE A O 1
ATOM 702 N N . LYS A 1 87 ? -7.319 -7.389 -8.545 1.00 90.69 87 LYS A N 1
ATOM 703 C CA . LYS A 1 87 ? -8.220 -8.397 -9.134 1.00 90.69 87 LYS A CA 1
ATOM 704 C C . LYS A 1 87 ? -8.737 -8.044 -10.521 1.00 90.69 87 LYS A C 1
ATOM 706 O O . LYS A 1 87 ? -8.957 -8.952 -11.311 1.00 90.69 87 LYS A O 1
ATOM 711 N N . GLN A 1 88 ? -9.009 -6.769 -10.776 1.00 86.88 88 GLN A N 1
ATOM 712 C CA . GLN A 1 88 ? -9.730 -6.345 -11.978 1.00 86.88 88 GLN A CA 1
ATOM 713 C C . GLN A 1 88 ? -8.803 -5.794 -13.053 1.00 86.88 88 GLN A C 1
ATOM 715 O O . GLN A 1 88 ? -9.117 -5.892 -14.234 1.00 86.88 88 GLN A O 1
ATOM 720 N N . ALA A 1 89 ? -7.663 -5.231 -12.655 1.00 83.19 89 ALA A N 1
ATOM 721 C CA . ALA A 1 89 ? -6.744 -4.576 -13.576 1.00 83.19 89 ALA A CA 1
ATOM 722 C C . ALA A 1 89 ? -5.362 -5.245 -13.637 1.00 83.19 89 ALA A C 1
ATOM 724 O O . ALA A 1 89 ? -4.500 -4.759 -14.364 1.00 83.19 89 ALA A O 1
ATOM 725 N N . ASN A 1 90 ? -5.157 -6.362 -12.920 1.00 85.88 90 ASN A N 1
ATOM 726 C CA . ASN A 1 90 ? -3.885 -7.092 -12.870 1.00 85.88 90 ASN A CA 1
ATOM 727 C C . ASN A 1 90 ? -2.698 -6.161 -12.548 1.00 85.88 90 ASN A C 1
ATOM 729 O O . ASN A 1 90 ? -1.652 -6.199 -13.197 1.00 85.88 90 ASN A O 1
ATOM 733 N N . ILE A 1 91 ? -2.925 -5.257 -11.594 1.00 91.38 91 ILE A N 1
ATOM 734 C CA . ILE A 1 91 ? -1.974 -4.224 -11.190 1.00 91.38 91 ILE A CA 1
ATOM 735 C C . ILE A 1 91 ? -1.022 -4.803 -10.151 1.00 91.38 91 ILE A C 1
ATOM 737 O O . ILE A 1 91 ? -1.479 -5.331 -9.138 1.00 91.38 91 ILE A O 1
ATOM 741 N N . SER A 1 92 ? 0.280 -4.652 -10.393 1.00 91.31 92 SER A N 1
ATOM 742 C CA . SER A 1 92 ? 1.343 -5.093 -9.477 1.00 91.31 92 SER A CA 1
ATOM 743 C C . SER A 1 92 ? 1.875 -3.968 -8.589 1.00 91.31 92 SER A C 1
ATOM 745 O O . SER A 1 92 ? 2.571 -4.225 -7.614 1.00 91.31 92 SER A O 1
ATOM 747 N N . MET A 1 93 ? 1.574 -2.711 -8.927 1.00 93.62 93 MET A N 1
ATOM 748 C CA . MET A 1 93 ? 2.103 -1.548 -8.224 1.00 93.62 93 MET A CA 1
ATOM 749 C C . MET A 1 93 ? 1.064 -0.435 -8.131 1.00 93.62 93 MET A C 1
ATOM 751 O O . MET A 1 93 ? 0.357 -0.133 -9.095 1.0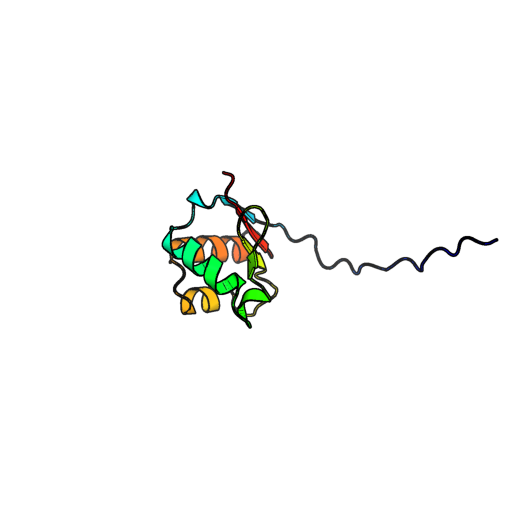0 93.62 93 MET A O 1
ATOM 755 N N . ILE A 1 94 ? 0.977 0.200 -6.969 1.00 94.00 94 ILE A N 1
ATOM 756 C CA . ILE A 1 94 ? 0.048 1.299 -6.712 1.00 94.00 94 ILE A CA 1
ATOM 757 C C . ILE A 1 94 ? 0.854 2.495 -6.228 1.00 94.00 94 ILE A C 1
ATOM 759 O O . ILE A 1 94 ? 1.479 2.434 -5.176 1.00 94.00 94 ILE A O 1
ATOM 763 N N . HIS A 1 95 ? 0.831 3.583 -6.991 1.00 93.94 95 HIS A N 1
ATOM 764 C CA . HIS A 1 95 ? 1.448 4.851 -6.625 1.00 93.94 95 HIS A CA 1
ATOM 765 C C . HIS A 1 95 ? 0.375 5.800 -6.100 1.00 93.94 95 HIS A C 1
ATOM 767 O O . HIS A 1 95 ? -0.442 6.327 -6.860 1.00 93.94 95 HIS A O 1
ATOM 773 N N . VAL A 1 96 ? 0.371 5.995 -4.787 1.00 93.56 96 VAL A N 1
ATOM 774 C CA . VAL A 1 96 ? -0.469 6.975 -4.109 1.00 93.56 96 VAL A CA 1
ATOM 775 C C . VAL A 1 96 ? 0.305 8.282 -4.051 1.00 93.56 96 VAL A C 1
ATOM 777 O O . VAL A 1 96 ? 1.308 8.371 -3.350 1.00 93.56 96 VAL A O 1
ATOM 780 N N . THR A 1 97 ? -0.117 9.285 -4.810 1.00 91.06 97 THR A N 1
ATOM 781 C CA . THR A 1 97 ? 0.649 10.517 -4.996 1.00 91.06 97 THR A CA 1
ATOM 782 C C . THR A 1 97 ? -0.082 11.750 -4.479 1.00 91.06 97 THR A C 1
ATOM 784 O O . THR A 1 97 ? -1.301 11.814 -4.502 1.00 91.06 97 THR A O 1
ATOM 787 N N . GLN A 1 98 ? 0.655 12.760 -4.026 1.00 84.31 98 GLN A N 1
ATOM 788 C CA . GLN A 1 98 ? 0.116 14.055 -3.612 1.00 84.31 98 GLN A CA 1
ATOM 789 C C . GLN A 1 98 ? -0.517 14.872 -4.749 1.00 84.31 98 GLN A C 1
ATOM 791 O O . GLN A 1 98 ? -1.146 15.888 -4.475 1.00 84.31 98 GLN A O 1
ATOM 796 N N . TRP A 1 99 ? -0.367 14.442 -6.005 1.00 65.75 99 TRP A N 1
ATOM 797 C CA . TRP A 1 99 ? -0.950 15.104 -7.172 1.00 65.75 99 TRP A CA 1
ATOM 798 C C . TRP A 1 99 ? -2.212 14.367 -7.640 1.00 65.75 99 TRP A C 1
ATOM 800 O O . TRP A 1 99 ? -2.176 13.158 -7.880 1.00 65.75 99 TRP A O 1
ATOM 810 N N . GLY A 1 100 ? -3.318 15.096 -7.792 1.00 56.09 100 GLY A N 1
ATOM 811 C CA . GLY A 1 100 ? -4.620 14.597 -8.241 1.00 56.09 100 GLY A CA 1
ATOM 812 C C . GLY A 1 100 ? -5.320 15.601 -9.130 1.00 56.09 100 GLY A C 1
ATOM 813 O O . GLY A 1 100 ? -5.268 16.797 -8.777 1.00 56.09 100 GLY A O 1
#

Sequence (100 aa):
MSLGWMPGVKMTCRFITPMLKCSLEHITKKDNDLLAMLCQSECESEWIYESEFGYIIDVDAVRYPVLMLKKHGLSREARWLIQYAIKQANISMIHVTQWG

Organism: NCBI:txid83655

Radius of gyration: 16.58 Å; chains: 1; bounding box: 53×28×40 Å

pLDDT: mean 85.29, std 16.29, range [37.62, 97.56]

InterPro domains:
  IPR046025 Domain of unknown function DUF5983 [PF19419] (19-95)

Foldseek 3Di:
DDPDDDPPPPPPPPDPADEAEAEPVQADPVLQVLLVVLCPDPPSVQAWHDDPFGIKGQQVS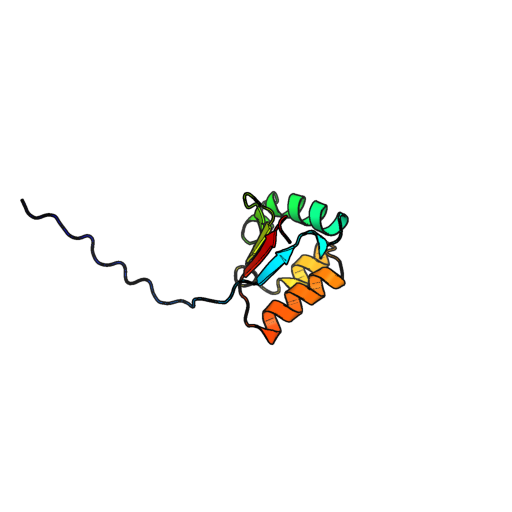DDPSLVVCVVSPGDPSVSVVVVCCCPPRVHRMYHHGNPD